Protein AF-A0A0B8QUA8-F1 (afdb_monomer)

Organism: NCBI:txid1481914

Secondary structure (DSSP, 8-state):
--EEEESS-GGGGSTTSTT--HHHHHHHHIIIIIGGGTPPPP--EEEE-GGGS-HHHHHHHHHHHHHHHTTGGGPPPPP----

InterPro domains:
  IPR003680 Flavodoxin-like fold [PF02525] (1-68)
  IPR029039 Flavoprotein-like superfamily [G3DSA:3.40.50.360] (1-82)
  IPR029039 Flavoprotein-like superfamily [SSF52218] (1-75)
  IPR051545 NAD(P)H dehydrogenase (quinone) [PTHR10204] (1-79)

Structure (mmCIF, N/CA/C/O backbone):
data_AF-A0A0B8QUA8-F1
#
_entry.id   AF-A0A0B8QUA8-F1
#
loop_
_atom_site.group_PDB
_atom_site.id
_atom_site.type_symbol
_atom_site.label_atom_id
_atom_site.label_alt_id
_atom_site.label_comp_id
_atom_site.label_asym_id
_atom_site.label_entity_id
_atom_site.label_seq_id
_atom_site.pdbx_PDB_ins_code
_atom_site.Cartn_x
_atom_site.Cartn_y
_atom_site.Cartn_z
_atom_site.occupancy
_atom_site.B_iso_or_equiv
_atom_site.auth_seq_id
_atom_site.auth_comp_id
_atom_site.auth_asym_id
_atom_site.auth_atom_id
_atom_site.pdbx_PDB_model_num
ATOM 1 N N . MET A 1 1 ? -3.809 -5.994 -3.030 1.00 97.19 1 MET A N 1
ATOM 2 C CA . MET A 1 1 ? -3.204 -4.909 -2.224 1.00 97.19 1 MET A CA 1
ATOM 3 C C . MET A 1 1 ? -2.067 -5.487 -1.391 1.00 97.19 1 MET A C 1
ATOM 5 O O . MET A 1 1 ? -2.290 -6.489 -0.720 1.00 97.19 1 MET A O 1
ATOM 9 N N . LEU A 1 2 ? -0.883 -4.870 -1.405 1.00 98.44 2 LEU A N 1
ATOM 10 C CA . LEU A 1 2 ? 0.161 -5.122 -0.401 1.00 98.44 2 LEU A CA 1
ATOM 11 C C . LEU A 1 2 ? -0.050 -4.206 0.811 1.00 98.44 2 LEU A C 1
ATOM 13 O O . LEU A 1 2 ? -0.321 -3.027 0.622 1.00 98.44 2 LEU A O 1
ATOM 17 N N . SER A 1 3 ? 0.092 -4.722 2.033 1.00 98.50 3 SER A N 1
ATOM 18 C CA . SER A 1 3 ? 0.131 -3.911 3.261 1.00 98.50 3 SER A CA 1
ATOM 19 C C . SER A 1 3 ? 1.524 -4.016 3.869 1.00 98.50 3 SER A C 1
ATOM 21 O O . SER A 1 3 ? 1.970 -5.117 4.194 1.00 98.50 3 SER A O 1
ATOM 23 N N . LEU A 1 4 ? 2.241 -2.896 3.936 1.00 98.31 4 LEU A N 1
ATOM 24 C CA . LEU A 1 4 ? 3.675 -2.855 4.200 1.00 98.31 4 LEU A CA 1
ATOM 25 C C . LEU A 1 4 ? 3.995 -1.843 5.298 1.00 98.31 4 LEU A C 1
ATOM 27 O O . LEU A 1 4 ? 3.470 -0.729 5.323 1.00 98.31 4 LEU A O 1
ATOM 31 N N . THR A 1 5 ? 4.935 -2.210 6.161 1.00 98.19 5 THR A N 1
ATOM 32 C CA . THR A 1 5 ? 5.581 -1.284 7.087 1.00 98.19 5 THR A CA 1
ATOM 33 C C . THR A 1 5 ? 7.059 -1.177 6.745 1.00 98.19 5 THR A C 1
ATOM 35 O O . THR A 1 5 ? 7.693 -2.153 6.344 1.00 98.19 5 THR A O 1
ATOM 38 N N . MET A 1 6 ? 7.616 0.023 6.869 1.00 97.19 6 MET A N 1
ATOM 39 C CA . MET A 1 6 ? 9.010 0.295 6.523 1.00 97.19 6 MET A CA 1
ATOM 40 C C . MET A 1 6 ? 9.722 0.976 7.677 1.00 97.19 6 MET A C 1
ATOM 42 O O . MET A 1 6 ? 9.149 1.792 8.389 1.00 97.19 6 MET A O 1
ATOM 46 N N . GLY A 1 7 ? 11.002 0.652 7.857 1.00 96.44 7 GLY A N 1
ATOM 47 C CA . GLY A 1 7 ? 11.820 1.290 8.884 1.00 96.44 7 GLY A CA 1
ATOM 48 C C . GLY A 1 7 ? 12.175 2.743 8.558 1.00 96.44 7 GLY A C 1
ATOM 49 O O . GLY A 1 7 ? 12.272 3.550 9.474 1.00 96.44 7 GLY A O 1
ATOM 50 N N . GLY A 1 8 ? 12.394 3.083 7.287 1.00 93.56 8 GLY A N 1
ATOM 51 C CA . GLY A 1 8 ? 12.725 4.448 6.851 1.00 93.56 8 GLY A CA 1
ATOM 52 C C . GLY A 1 8 ? 11.509 5.372 6.762 1.00 93.56 8 GLY A C 1
ATOM 53 O O . GLY A 1 8 ? 10.379 4.882 6.759 1.00 93.56 8 GLY A O 1
ATOM 54 N N . GLY A 1 9 ? 11.759 6.684 6.697 1.00 94.81 9 GLY A N 1
ATOM 55 C CA . GLY A 1 9 ? 10.738 7.688 6.381 1.00 94.81 9 GLY A CA 1
ATOM 56 C C . GLY A 1 9 ? 10.283 7.600 4.922 1.00 94.81 9 GLY A C 1
ATOM 57 O O . GLY A 1 9 ? 10.887 6.891 4.122 1.00 94.81 9 GLY A O 1
ATOM 58 N N . GLU A 1 10 ? 9.196 8.276 4.573 1.00 95.44 10 GLU A N 1
ATOM 59 C CA . GLU A 1 10 ? 8.641 8.262 3.211 1.00 95.44 10 GLU A CA 1
ATOM 60 C C . GLU A 1 10 ? 9.592 8.916 2.197 1.00 95.44 10 GLU A C 1
ATOM 62 O O . GLU A 1 10 ? 9.752 8.447 1.071 1.00 95.44 10 GLU A O 1
ATOM 67 N N . GLU A 1 11 ? 10.307 9.954 2.628 1.00 95.06 11 GLU A N 1
ATOM 68 C CA . GLU A 1 11 ? 11.179 10.794 1.811 1.00 95.06 11 GLU A CA 1
ATOM 69 C C . GLU A 1 11 ? 12.346 10.044 1.160 1.00 95.06 11 GLU A C 1
ATOM 71 O O . GLU A 1 11 ? 12.898 10.505 0.161 1.00 95.06 11 GLU A O 1
ATOM 76 N N . ILE A 1 12 ? 12.732 8.882 1.695 1.00 96.25 12 ILE A N 1
ATOM 77 C CA . ILE A 1 12 ? 13.811 8.079 1.110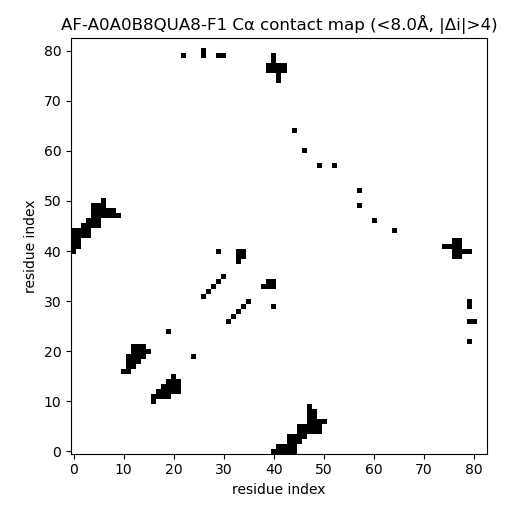 1.00 96.25 12 ILE A CA 1
ATOM 78 C C . ILE A 1 12 ? 13.316 7.125 0.017 1.00 96.25 12 ILE A C 1
ATOM 80 O O . ILE A 1 12 ? 14.156 6.574 -0.693 1.00 96.25 12 ILE A O 1
ATOM 84 N N . TYR A 1 13 ? 11.997 6.948 -0.131 1.00 96.81 13 TYR A N 1
ATOM 85 C CA . TYR A 1 13 ? 11.360 6.034 -1.089 1.00 96.81 13 TYR A CA 1
ATOM 86 C C . TYR A 1 13 ? 10.685 6.747 -2.276 1.00 96.81 13 TYR A C 1
ATOM 88 O O . TYR A 1 13 ? 9.789 6.207 -2.926 1.00 96.81 13 TYR A O 1
ATOM 96 N N . VAL A 1 14 ? 11.100 7.979 -2.565 1.00 94.81 14 VAL A N 1
ATOM 97 C CA . VAL A 1 14 ? 10.627 8.752 -3.722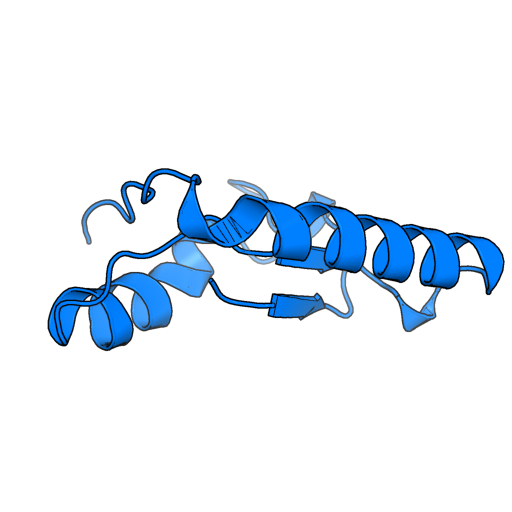 1.00 94.81 14 VAL A CA 1
ATOM 98 C C . VAL A 1 14 ? 11.588 8.622 -4.905 1.00 94.81 14 VAL A C 1
ATOM 100 O O . VAL A 1 14 ? 12.731 8.179 -4.766 1.00 94.81 14 VAL A O 1
ATOM 103 N N . LYS A 1 15 ? 11.167 9.061 -6.095 1.00 93.38 15 LYS A N 1
ATOM 104 C CA . LYS A 1 15 ? 12.044 9.121 -7.274 1.00 93.38 15 LYS A CA 1
ATOM 105 C C . LYS A 1 15 ? 13.285 9.982 -6.995 1.00 93.38 15 LYS A C 1
ATOM 107 O O . LYS A 1 15 ? 13.171 11.176 -6.744 1.00 93.38 15 LYS A O 1
ATOM 112 N N . GLY A 1 16 ? 14.467 9.369 -7.074 1.00 92.06 16 GLY A N 1
ATOM 113 C CA . GLY A 1 16 ? 15.747 10.011 -6.737 1.00 92.06 16 GLY A CA 1
ATOM 114 C C . GLY A 1 16 ? 16.062 10.060 -5.236 1.00 92.06 16 GLY A C 1
ATOM 115 O O . GLY A 1 16 ? 17.126 10.550 -4.865 1.00 92.06 16 GLY A O 1
ATOM 116 N N . GLY A 1 17 ? 15.172 9.545 -4.382 1.00 93.75 17 GLY A N 1
ATOM 117 C CA . GLY A 1 17 ? 15.433 9.316 -2.964 1.00 93.75 17 GLY A CA 1
ATOM 118 C C . GLY A 1 17 ? 16.478 8.221 -2.749 1.00 93.75 17 GLY A C 1
ATOM 119 O O . GLY A 1 17 ? 16.808 7.465 -3.664 1.00 93.75 17 GLY A O 1
ATOM 120 N N . TRP A 1 18 ? 16.999 8.127 -1.525 1.00 95.44 18 TRP A N 1
ATOM 121 C CA . TRP A 1 18 ? 18.125 7.245 -1.196 1.00 95.44 18 TRP A CA 1
ATOM 122 C C . TRP A 1 18 ? 17.875 5.767 -1.535 1.00 95.44 18 TRP A C 1
ATOM 124 O O . TRP A 1 18 ? 18.765 5.098 -2.053 1.00 95.44 18 TRP A O 1
ATOM 134 N N . ASN A 1 19 ? 16.664 5.266 -1.276 1.00 95.19 19 ASN A N 1
ATOM 135 C CA . ASN A 1 19 ? 16.276 3.894 -1.610 1.00 95.19 19 ASN A CA 1
ATOM 136 C C . ASN A 1 19 ? 15.650 3.774 -3.008 1.00 95.19 19 ASN A C 1
ATOM 138 O O . ASN A 1 19 ? 15.419 2.661 -3.476 1.00 95.19 19 ASN A O 1
ATOM 142 N N . GLY A 1 20 ? 15.404 4.898 -3.681 1.00 94.75 20 GLY A N 1
ATOM 143 C CA . GLY A 1 20 ? 14.703 4.962 -4.956 1.00 94.75 20 GLY A CA 1
ATOM 144 C C . GLY A 1 20 ? 13.181 4.938 -4.818 1.00 94.75 20 GLY A C 1
ATOM 145 O O . GLY A 1 20 ? 12.628 4.863 -3.726 1.00 94.75 20 GLY A O 1
ATOM 146 N N . ASP A 1 21 ? 12.507 5.019 -5.963 1.00 94.75 21 ASP A N 1
ATOM 147 C CA . ASP A 1 21 ? 11.047 5.061 -6.051 1.00 94.75 21 ASP A CA 1
ATOM 148 C C . ASP A 1 21 ? 10.400 3.762 -5.548 1.00 94.75 21 ASP A C 1
ATOM 150 O O . ASP A 1 21 ? 10.698 2.675 -6.054 1.00 94.75 21 ASP A O 1
ATOM 154 N N . LEU A 1 22 ? 9.472 3.879 -4.594 1.00 96.19 22 LEU A N 1
ATOM 155 C CA . LEU A 1 22 ? 8.786 2.739 -3.995 1.00 96.19 22 LEU A CA 1
ATOM 156 C C . LEU A 1 22 ? 8.084 1.861 -5.035 1.00 96.19 22 LEU A C 1
ATOM 158 O O . LEU A 1 22 ? 8.165 0.635 -4.958 1.00 96.19 22 LEU A O 1
ATOM 162 N N . MET A 1 23 ? 7.405 2.461 -6.012 1.00 95.56 23 MET A N 1
ATOM 163 C CA . MET A 1 23 ? 6.684 1.688 -7.026 1.00 95.56 23 MET A CA 1
ATOM 164 C C . MET A 1 23 ? 7.643 0.915 -7.932 1.00 95.56 23 MET A C 1
ATOM 166 O O . MET A 1 23 ? 7.368 -0.232 -8.289 1.00 95.56 23 MET A O 1
ATOM 170 N N . GLY A 1 24 ? 8.814 1.484 -8.228 1.00 95.19 24 GLY A N 1
ATOM 171 C CA . GLY A 1 24 ? 9.941 0.761 -8.813 1.00 95.19 24 GLY A CA 1
ATOM 172 C C . GLY A 1 24 ? 10.389 -0.439 -7.970 1.00 95.19 24 GLY A C 1
ATOM 173 O O . GLY A 1 24 ? 10.512 -1.541 -8.506 1.00 95.19 24 GLY A O 1
ATOM 174 N N . ILE A 1 25 ? 10.570 -0.255 -6.658 1.00 95.94 25 ILE A N 1
ATOM 175 C CA . ILE A 1 25 ? 10.984 -1.321 -5.725 1.00 95.94 25 ILE A CA 1
ATOM 176 C C . ILE A 1 25 ? 9.950 -2.453 -5.662 1.00 95.94 25 ILE A C 1
ATOM 178 O O . ILE A 1 25 ? 10.322 -3.625 -5.626 1.00 95.94 25 ILE A O 1
ATOM 182 N N . LEU A 1 26 ? 8.655 -2.127 -5.652 1.00 97.44 26 LEU A N 1
ATOM 183 C CA . LEU A 1 26 ? 7.573 -3.110 -5.546 1.00 97.44 26 LEU A CA 1
ATOM 184 C C . LEU A 1 26 ? 7.243 -3.807 -6.872 1.00 97.44 26 LEU A C 1
ATOM 186 O O . LEU A 1 26 ? 6.556 -4.832 -6.859 1.00 97.44 26 LEU A O 1
ATOM 190 N N . ARG A 1 27 ? 7.746 -3.312 -8.011 1.00 97.00 27 ARG A N 1
ATOM 191 C CA . ARG A 1 27 ? 7.455 -3.845 -9.354 1.00 97.00 27 ARG A CA 1
ATOM 192 C C . ARG A 1 27 ? 7.688 -5.359 -9.494 1.00 97.00 27 ARG A C 1
ATOM 194 O O . ARG A 1 27 ? 6.803 -6.016 -10.042 1.00 97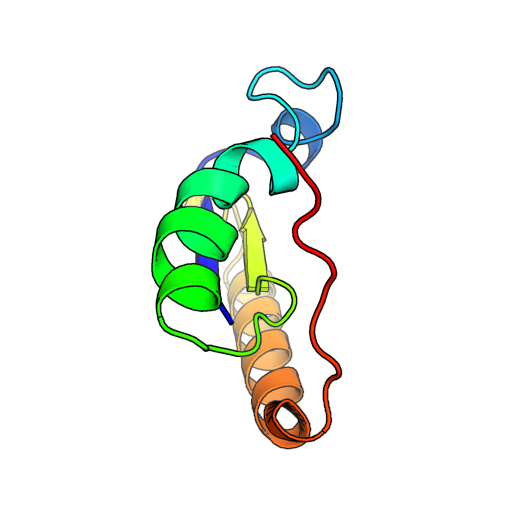.00 27 ARG A O 1
ATOM 201 N N . PRO A 1 28 ? 8.774 -5.963 -8.963 1.00 97.50 28 PRO A N 1
ATOM 202 C CA . PRO A 1 28 ? 8.961 -7.417 -9.000 1.00 97.50 28 PRO A CA 1
ATOM 203 C C . PRO A 1 28 ? 7.851 -8.213 -8.310 1.00 97.50 28 PRO A C 1
ATOM 205 O O . PRO A 1 28 ? 7.530 -9.309 -8.755 1.00 97.50 28 PRO A O 1
ATOM 208 N N . ILE A 1 29 ? 7.232 -7.666 -7.262 1.00 98.12 29 ILE A N 1
ATOM 209 C CA . ILE A 1 29 ? 6.124 -8.320 -6.556 1.00 98.12 29 ILE A CA 1
ATOM 210 C C . ILE A 1 29 ? 4.803 -8.030 -7.275 1.00 98.12 29 ILE A C 1
ATOM 212 O O . ILE A 1 29 ? 4.061 -8.954 -7.604 1.00 98.12 29 ILE A O 1
ATOM 216 N N . HIS A 1 30 ? 4.516 -6.758 -7.559 1.00 97.88 30 HIS A N 1
ATOM 217 C CA . HIS A 1 30 ? 3.281 -6.348 -8.227 1.00 97.88 30 HIS A CA 1
ATOM 218 C C . HIS A 1 30 ? 3.129 -6.993 -9.607 1.00 97.88 30 HIS A C 1
ATOM 220 O O . HIS A 1 30 ? 2.132 -7.660 -9.860 1.00 97.88 30 HIS A O 1
ATOM 226 N N . ARG A 1 31 ? 4.129 -6.853 -10.481 1.00 96.50 31 ARG A N 1
ATOM 227 C CA . ARG A 1 31 ? 4.076 -7.391 -11.842 1.00 96.50 31 ARG A CA 1
ATOM 228 C C . ARG A 1 31 ? 4.515 -8.847 -11.897 1.00 96.50 31 ARG A C 1
ATOM 230 O O . ARG A 1 31 ? 3.806 -9.695 -12.429 1.00 96.50 31 ARG A O 1
ATOM 237 N N . GLY A 1 32 ? 5.692 -9.129 -11.340 1.00 96.38 32 GLY A N 1
ATOM 238 C CA . GLY A 1 32 ? 6.344 -10.434 -11.469 1.00 96.38 32 GLY A CA 1
ATOM 239 C C . GLY A 1 32 ? 5.640 -11.563 -10.718 1.00 96.38 32 GLY A C 1
ATOM 240 O O . GLY A 1 32 ? 5.786 -12.719 -11.105 1.00 96.38 32 GLY A O 1
ATOM 241 N N . ILE A 1 33 ? 4.859 -11.245 -9.680 1.00 97.94 33 ILE A N 1
ATOM 242 C CA . ILE A 1 33 ? 4.103 -12.240 -8.913 1.00 97.94 33 ILE A CA 1
ATOM 243 C C . ILE A 1 33 ? 2.600 -12.040 -9.106 1.00 97.94 33 ILE A C 1
ATOM 245 O O . I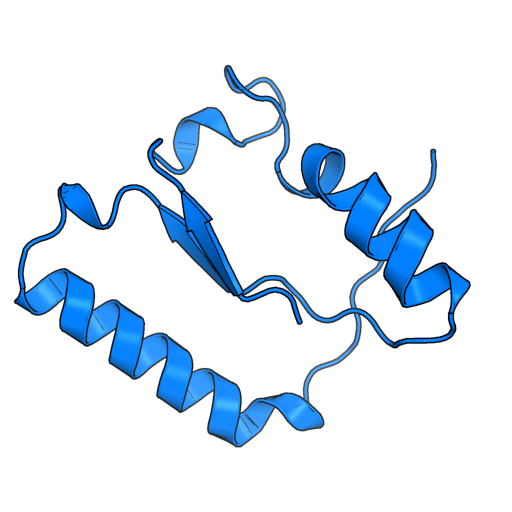LE A 1 33 ? 1.932 -12.968 -9.552 1.00 97.94 33 ILE A O 1
ATOM 249 N N . PHE A 1 34 ? 2.038 -10.871 -8.791 1.00 98.00 34 PHE A N 1
ATOM 250 C CA . PHE A 1 34 ? 0.577 -10.725 -8.784 1.00 98.00 34 PHE A CA 1
ATOM 251 C C . PHE A 1 34 ? -0.036 -10.610 -10.181 1.00 98.00 34 PHE A C 1
ATOM 253 O O . PHE A 1 34 ? -0.843 -11.471 -10.531 1.00 98.00 34 PHE A O 1
ATOM 260 N N . GLU A 1 35 ? 0.354 -9.625 -10.996 1.00 96.56 35 GLU A N 1
ATOM 261 C CA . GLU A 1 35 ? -0.196 -9.505 -12.357 1.00 96.56 35 GLU A CA 1
ATOM 262 C C . GLU A 1 35 ? 0.121 -10.733 -13.209 1.00 96.56 35 GLU A C 1
ATOM 264 O O . GLU A 1 35 ? -0.743 -11.201 -13.946 1.00 96.56 35 GLU A O 1
ATOM 269 N N . PHE A 1 36 ? 1.330 -11.296 -13.081 1.00 96.56 36 PHE A N 1
ATOM 270 C CA . PHE A 1 36 ? 1.709 -12.520 -13.788 1.00 96.56 36 PHE A CA 1
ATOM 271 C C . PHE A 1 36 ? 0.733 -13.678 -13.519 1.00 96.56 36 PHE A C 1
ATOM 273 O O . PHE A 1 36 ? 0.426 -14.451 -14.422 1.00 96.56 36 PHE A O 1
ATOM 280 N N . ASN A 1 37 ? 0.206 -13.774 -12.295 1.00 98.06 37 ASN A N 1
ATOM 281 C CA . ASN A 1 37 ? -0.789 -14.776 -11.911 1.00 98.06 37 ASN A CA 1
ATOM 282 C C . ASN A 1 37 ? -2.245 -14.296 -12.093 1.00 98.06 37 ASN A C 1
ATOM 284 O O . ASN A 1 37 ? -3.168 -14.951 -11.613 1.00 98.06 37 ASN A O 1
ATOM 288 N N . GLY A 1 38 ? -2.471 -13.172 -12.780 1.00 97.31 38 GLY A N 1
ATOM 289 C CA . GLY A 1 38 ? -3.801 -12.668 -13.129 1.00 97.31 38 GLY A CA 1
ATOM 290 C C . GLY A 1 38 ? -4.521 -11.888 -12.026 1.00 97.31 38 GLY A C 1
ATOM 291 O O . GLY A 1 38 ? -5.721 -11.653 -12.149 1.00 97.31 38 GLY A O 1
ATOM 292 N N . TYR A 1 39 ? -3.832 -11.484 -10.955 1.00 98.25 39 TYR A N 1
ATOM 293 C CA . TYR A 1 39 ? -4.435 -10.635 -9.926 1.00 98.25 39 TYR A CA 1
ATOM 294 C C . TYR A 1 39 ? -4.543 -9.179 -10.383 1.00 98.25 39 TYR A C 1
ATOM 296 O O . TYR A 1 39 ? -3.590 -8.612 -10.919 1.00 98.25 39 TYR A O 1
ATOM 304 N N . ASP A 1 40 ? -5.664 -8.537 -10.052 1.00 98.12 40 ASP A N 1
ATOM 305 C CA . ASP A 1 40 ? -5.777 -7.082 -10.092 1.00 98.12 40 ASP A CA 1
ATOM 306 C C . ASP A 1 40 ? -5.013 -6.469 -8.905 1.00 98.12 40 ASP A C 1
ATOM 308 O O . ASP A 1 40 ? -5.323 -6.700 -7.728 1.00 98.12 40 ASP A O 1
ATOM 312 N N . VAL A 1 41 ? -3.970 -5.697 -9.211 1.00 98.25 41 VAL A N 1
ATOM 313 C CA . VAL A 1 41 ? -3.116 -5.063 -8.203 1.00 98.25 41 VAL A CA 1
ATOM 314 C C . VAL A 1 41 ? -3.736 -3.740 -7.768 1.00 98.25 41 VAL A C 1
ATOM 316 O O . VAL A 1 41 ? -3.953 -2.853 -8.581 1.00 98.25 41 VAL A O 1
ATOM 319 N N . LEU A 1 42 ? -4.003 -3.597 -6.470 1.00 98.62 42 LEU A N 1
ATOM 320 C CA . LEU A 1 42 ? -4.444 -2.338 -5.856 1.00 98.62 42 LEU A CA 1
ATOM 321 C C . LEU A 1 42 ? -3.251 -1.583 -5.262 1.00 98.62 42 LEU A C 1
ATOM 323 O O . LEU A 1 42 ? -2.274 -2.224 -4.861 1.00 98.62 42 LEU A O 1
ATOM 327 N N . GLU A 1 43 ? -3.394 -0.263 -5.113 1.00 98.25 43 GLU A N 1
ATOM 328 C CA . GLU A 1 43 ? -2.421 0.629 -4.462 1.00 98.25 43 GLU A CA 1
ATOM 329 C C . GLU A 1 43 ? -1.916 0.023 -3.137 1.00 98.25 43 GLU A C 1
ATOM 331 O O . GLU A 1 43 ? -2.734 -0.443 -2.336 1.00 98.25 43 GLU A O 1
ATOM 336 N N . PRO A 1 44 ? -0.608 -0.029 -2.848 1.00 98.12 44 PRO A N 1
ATOM 337 C CA . PRO A 1 44 ? -0.130 -0.529 -1.564 1.00 98.12 44 PRO A CA 1
ATOM 338 C C . PRO A 1 44 ? -0.648 0.326 -0.395 1.00 98.12 44 PRO A C 1
ATOM 340 O O . PRO A 1 44 ? -0.887 1.522 -0.515 1.00 98.12 44 PRO A O 1
ATOM 343 N N . PHE A 1 45 ? -0.854 -0.287 0.767 1.00 98.69 45 PHE A N 1
ATOM 344 C CA . PHE A 1 45 ? -1.019 0.440 2.021 1.00 98.69 45 PHE A CA 1
ATOM 345 C C . PHE A 1 45 ? 0.337 0.486 2.717 1.00 98.69 45 PHE A C 1
ATOM 347 O O . PHE A 1 45 ? 0.848 -0.555 3.130 1.00 98.69 45 PHE A O 1
ATOM 354 N N . THR A 1 46 ? 0.928 1.671 2.839 1.00 98.31 46 THR A N 1
ATOM 355 C CA . THR A 1 46 ? 2.261 1.841 3.425 1.00 98.31 46 THR A CA 1
ATOM 356 C C . THR A 1 46 ? 2.234 2.654 4.706 1.00 98.31 46 THR A C 1
ATOM 358 O O . THR A 1 46 ? 1.581 3.696 4.793 1.00 98.31 46 THR A O 1
ATOM 361 N N . VAL A 1 47 ? 3.000 2.194 5.693 1.00 98.50 47 VAL A N 1
ATOM 362 C CA . VAL A 1 47 ? 3.279 2.939 6.924 1.00 98.50 47 VAL A CA 1
ATOM 363 C C . VAL A 1 47 ? 4.787 3.062 7.098 1.00 98.50 47 VAL A C 1
ATOM 365 O O . VAL A 1 47 ? 5.495 2.063 7.266 1.00 98.50 47 VAL A O 1
ATOM 368 N N . PHE A 1 48 ? 5.281 4.294 7.062 1.00 98.00 48 PHE A N 1
ATOM 369 C CA . PHE A 1 48 ? 6.702 4.607 7.183 1.00 98.00 48 PHE A CA 1
ATOM 370 C C . PHE A 1 48 ? 7.077 4.900 8.635 1.00 98.00 48 PHE A C 1
ATOM 372 O O . PHE A 1 48 ? 6.400 5.648 9.332 1.00 98.00 48 PHE A O 1
ATOM 379 N N . GLY A 1 49 ? 8.163 4.292 9.105 1.00 97.50 49 GLY A N 1
ATOM 380 C CA . GLY A 1 49 ? 8.724 4.515 10.432 1.00 97.50 49 GLY A CA 1
ATOM 381 C C . GLY A 1 49 ? 7.802 4.254 11.635 1.00 97.50 49 GLY A C 1
ATOM 382 O O . GLY A 1 49 ? 7.964 4.971 12.624 1.00 97.50 49 GLY A O 1
ATOM 383 N N . PRO A 1 50 ? 6.907 3.240 11.665 1.00 97.94 50 PRO A N 1
ATOM 384 C CA . PRO A 1 50 ? 5.956 3.066 12.774 1.00 97.94 50 PRO A CA 1
ATOM 385 C C . PRO A 1 50 ? 6.616 2.817 14.140 1.00 97.94 50 PRO A C 1
ATOM 387 O O . PRO A 1 50 ? 6.010 3.060 15.182 1.00 97.94 50 PRO A O 1
ATOM 390 N N . ALA A 1 51 ? 7.879 2.376 14.156 1.00 97.44 51 ALA A N 1
ATOM 391 C CA . ALA A 1 51 ? 8.677 2.244 15.376 1.00 97.44 51 ALA A CA 1
ATOM 392 C C . ALA A 1 51 ? 9.022 3.594 16.041 1.00 97.44 51 ALA A C 1
ATOM 394 O O . ALA A 1 51 ? 9.416 3.610 17.203 1.00 97.44 51 ALA A O 1
ATOM 395 N N . ARG A 1 52 ? 8.900 4.712 15.313 1.00 96.75 52 ARG A N 1
ATOM 396 C CA . ARG A 1 52 ? 9.139 6.079 15.809 1.00 96.75 52 ARG A CA 1
ATOM 397 C C . ARG A 1 52 ? 7.849 6.865 16.044 1.00 96.75 52 ARG A C 1
ATOM 399 O O . ARG A 1 52 ? 7.922 7.974 16.555 1.00 96.75 52 ARG A O 1
ATOM 406 N N . MET A 1 53 ? 6.704 6.293 15.678 1.00 98.12 53 MET A N 1
ATOM 407 C CA . MET A 1 53 ? 5.395 6.896 15.903 1.00 98.12 53 MET A CA 1
ATOM 408 C C . MET A 1 53 ? 5.005 6.838 17.384 1.00 98.12 53 MET A C 1
ATOM 410 O O . MET A 1 53 ? 5.359 5.894 18.105 1.00 98.12 53 MET A O 1
ATOM 414 N N . SER A 1 54 ? 4.216 7.811 17.824 1.00 98.62 54 SER A N 1
ATOM 415 C CA . SER A 1 54 ? 3.469 7.735 19.075 1.00 98.62 54 SER A CA 1
ATOM 416 C C . SER A 1 54 ? 2.424 6.614 19.026 1.00 98.62 54 SER A C 1
ATOM 418 O O . SER A 1 54 ? 2.172 5.985 17.991 1.00 98.62 54 SER A O 1
ATOM 420 N N . ASP A 1 55 ? 1.815 6.318 20.172 1.00 98.62 55 ASP A N 1
ATOM 421 C CA . ASP A 1 55 ? 0.734 5.335 20.211 1.00 98.62 55 ASP A CA 1
ATOM 422 C C . ASP A 1 55 ? -0.517 5.839 19.483 1.00 98.62 55 ASP A C 1
ATOM 424 O O . ASP A 1 55 ? -1.179 5.084 18.770 1.00 98.62 55 ASP A O 1
ATOM 428 N N . GLU A 1 56 ? -0.797 7.133 19.605 1.00 98.75 56 GLU A N 1
ATOM 429 C CA . GLU A 1 56 ? -1.886 7.823 18.925 1.00 98.75 56 GLU A CA 1
ATOM 430 C C . GLU A 1 56 ? -1.709 7.784 17.403 1.00 98.75 56 GLU A C 1
ATOM 432 O O . GLU A 1 56 ? -2.656 7.467 16.685 1.00 98.75 56 GLU A O 1
ATOM 437 N N . GLU A 1 57 ? -0.495 8.032 16.909 1.00 98.62 57 GLU A N 1
ATOM 438 C 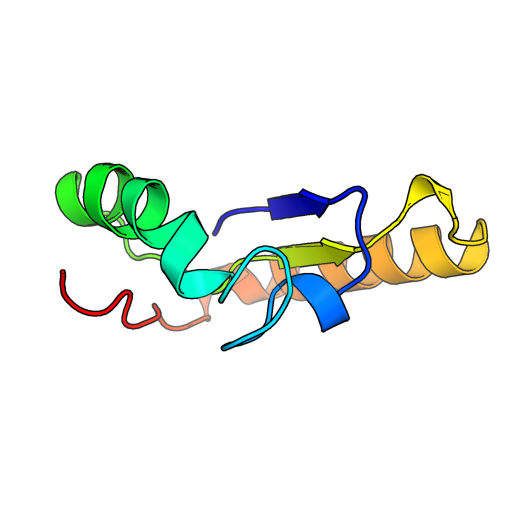CA . GLU A 1 57 ? -0.167 7.955 15.482 1.00 98.62 57 GLU A CA 1
ATOM 439 C C . GLU A 1 57 ? -0.335 6.528 14.948 1.00 98.62 57 GLU A C 1
ATOM 441 O O . GLU A 1 57 ? -0.998 6.320 13.932 1.00 98.62 57 GLU A O 1
ATOM 446 N N . ARG A 1 58 ? 0.162 5.511 15.668 1.00 98.69 58 ARG A N 1
ATOM 447 C CA . ARG A 1 58 ? -0.053 4.106 15.273 1.00 98.69 58 ARG A CA 1
ATOM 448 C C . ARG A 1 58 ? -1.534 3.733 15.243 1.00 98.69 58 ARG A C 1
ATOM 450 O O . ARG A 1 58 ? -1.971 3.028 14.334 1.00 98.69 58 ARG A O 1
ATOM 457 N N . LYS A 1 59 ? -2.322 4.193 16.217 1.00 98.81 59 LYS A N 1
ATOM 458 C CA . LYS A 1 59 ? -3.778 3.975 16.238 1.00 98.81 59 LYS A CA 1
ATOM 459 C C . LYS A 1 59 ? -4.470 4.659 15.061 1.00 98.81 59 LYS A C 1
ATOM 461 O O . LYS A 1 59 ? -5.386 4.069 14.490 1.00 98.81 59 LYS A O 1
ATOM 466 N N . ALA A 1 60 ? -4.026 5.853 14.672 1.00 98.81 60 ALA A N 1
ATOM 467 C CA . ALA A 1 60 ? -4.541 6.541 13.493 1.00 98.81 60 ALA A CA 1
ATOM 468 C C . ALA A 1 60 ? -4.260 5.747 12.206 1.00 98.81 60 ALA A C 1
ATOM 470 O O . ALA A 1 60 ? -5.162 5.569 11.390 1.00 98.81 60 ALA A O 1
ATOM 471 N N . GLU A 1 61 ? -3.059 5.184 12.062 1.00 98.69 61 GLU A N 1
ATOM 472 C CA . GLU A 1 61 ? -2.698 4.319 10.932 1.00 98.69 61 GLU A CA 1
ATOM 473 C C .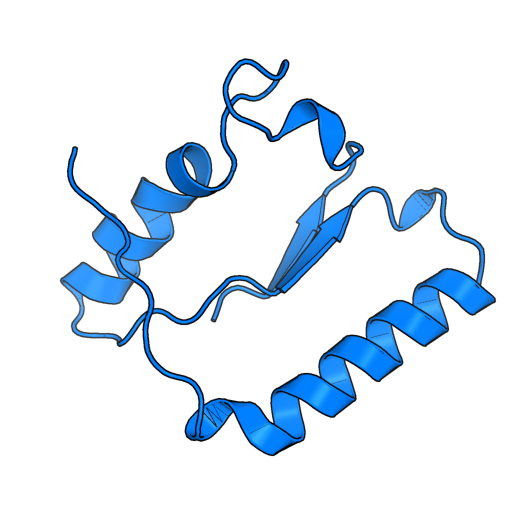 GLU A 1 61 ? -3.543 3.037 10.870 1.00 98.69 61 GLU A C 1
ATOM 475 O O . GLU A 1 61 ? -4.028 2.653 9.803 1.00 98.69 61 GLU A O 1
ATOM 480 N N . LEU A 1 62 ? -3.806 2.408 12.019 1.00 98.81 62 LEU A N 1
ATOM 481 C CA . LEU A 1 62 ? -4.712 1.257 12.106 1.00 98.81 62 LEU A CA 1
ATOM 482 C C . LEU A 1 62 ? -6.151 1.629 11.717 1.00 98.81 62 LEU A C 1
ATOM 484 O O . LEU A 1 62 ? -6.797 0.888 10.975 1.00 98.81 62 LEU A O 1
ATOM 488 N N . ALA A 1 63 ? -6.649 2.784 12.164 1.00 98.81 63 ALA A N 1
ATOM 489 C CA . ALA A 1 63 ? -7.976 3.275 11.794 1.00 98.81 63 ALA A CA 1
ATOM 490 C C . ALA A 1 63 ? -8.073 3.620 10.296 1.00 98.81 63 ALA A C 1
ATOM 492 O O . ALA A 1 63 ? -9.096 3.357 9.655 1.00 98.81 63 ALA A O 1
ATOM 493 N N . ARG A 1 64 ? -6.996 4.161 9.712 1.00 98.69 64 ARG A N 1
ATOM 494 C CA . ARG A 1 64 ? -6.878 4.416 8.270 1.00 98.69 64 ARG A CA 1
ATOM 495 C C . ARG A 1 64 ? -6.945 3.113 7.475 1.00 98.69 64 ARG A C 1
ATOM 497 O O . ARG A 1 64 ? -7.646 3.050 6.466 1.00 98.69 64 ARG A O 1
ATOM 504 N N . PHE A 1 65 ? -6.266 2.068 7.950 1.00 98.75 65 PHE A N 1
ATOM 505 C CA . PHE A 1 65 ? -6.312 0.742 7.338 1.00 98.75 65 PHE A CA 1
ATOM 506 C C . PHE A 1 65 ? -7.718 0.131 7.395 1.00 98.75 65 PHE A C 1
ATOM 508 O O . PHE A 1 65 ? -8.242 -0.276 6.361 1.00 98.75 65 PHE A O 1
ATOM 515 N N . ASP A 1 66 ? -8.363 0.139 8.567 1.00 98.75 66 ASP A N 1
ATOM 516 C CA . ASP A 1 66 ? -9.743 -0.343 8.744 1.00 98.75 66 ASP A 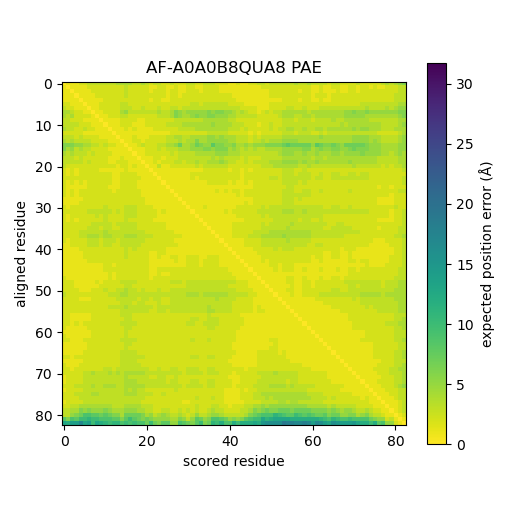CA 1
ATOM 517 C C . ASP A 1 66 ? -10.732 0.379 7.815 1.00 98.75 66 ASP A C 1
ATOM 519 O O . ASP A 1 66 ? -11.543 -0.252 7.133 1.00 98.75 66 ASP A O 1
ATOM 523 N N . THR A 1 67 ? -10.620 1.707 7.727 1.00 98.69 67 THR A N 1
ATOM 524 C CA . THR A 1 67 ? -11.469 2.524 6.851 1.00 98.69 67 THR A CA 1
ATOM 525 C C . THR A 1 67 ? -11.310 2.127 5.387 1.00 98.69 67 THR A C 1
ATOM 527 O O . THR A 1 67 ? -12.308 1.964 4.686 1.00 98.69 67 THR A O 1
ATOM 530 N N . ARG A 1 68 ? -10.071 1.915 4.929 1.00 98.44 68 ARG A N 1
ATOM 531 C CA . ARG A 1 68 ? -9.800 1.477 3.557 1.00 98.44 68 ARG A CA 1
ATOM 532 C C . ARG A 1 68 ? -10.374 0.086 3.280 1.00 98.44 68 ARG A C 1
ATOM 534 O O . ARG A 1 68 ? -11.043 -0.110 2.269 1.00 98.44 68 ARG A O 1
ATOM 541 N N . LEU A 1 69 ? -10.175 -0.869 4.193 1.00 98.62 69 LEU A N 1
ATOM 542 C CA . LEU A 1 69 ? -10.649 -2.247 4.020 1.00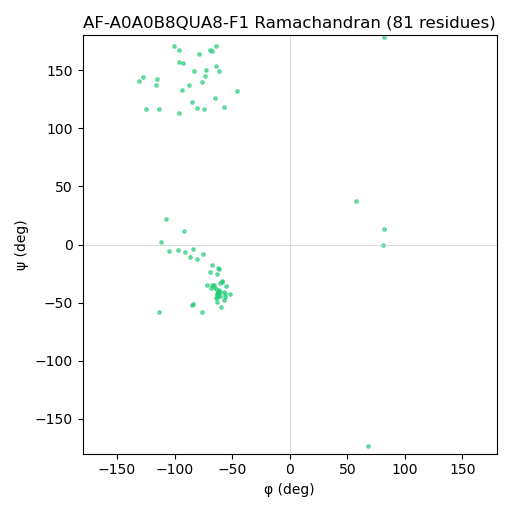 98.62 69 LEU A CA 1
ATOM 543 C C . LEU A 1 69 ? -12.168 -2.344 3.833 1.00 98.62 69 LEU A C 1
ATOM 545 O O . LEU A 1 69 ? -12.633 -3.199 3.083 1.00 98.62 69 LEU A O 1
ATOM 549 N N . LYS A 1 70 ? -12.947 -1.446 4.445 1.00 98.62 70 LYS A N 1
ATOM 550 C CA . LYS A 1 70 ? -14.408 -1.391 4.258 1.00 98.62 70 LYS A CA 1
ATOM 551 C C . LYS A 1 70 ? -14.832 -1.078 2.817 1.00 98.62 70 LYS A C 1
ATOM 553 O O . LYS A 1 70 ? -15.931 -1.457 2.424 1.00 98.62 70 LYS A O 1
ATOM 558 N N . GLY A 1 71 ? -13.986 -0.400 2.041 1.00 98.12 71 GLY A N 1
ATOM 559 C CA . GLY A 1 71 ? -14.246 -0.019 0.649 1.00 98.12 71 GLY A CA 1
ATOM 560 C C . GLY A 1 71 ? -13.380 -0.739 -0.386 1.00 98.12 71 GLY A C 1
ATOM 561 O O . GLY A 1 71 ? -13.519 -0.450 -1.571 1.00 98.12 71 GLY A O 1
ATOM 562 N N . ILE A 1 72 ? -12.509 -1.664 0.028 1.00 98.19 72 ILE A N 1
ATOM 563 C CA . ILE A 1 72 ? -11.394 -2.150 -0.802 1.00 98.19 72 ILE A CA 1
ATOM 564 C C . ILE A 1 72 ? -11.824 -2.811 -2.118 1.00 98.19 72 ILE A C 1
ATOM 566 O O . ILE A 1 72 ? -11.145 -2.672 -3.127 1.00 98.19 72 ILE A O 1
ATOM 570 N N . PHE A 1 73 ? -12.971 -3.492 -2.140 1.00 98.06 73 PHE A N 1
ATOM 571 C CA . PHE A 1 73 ? -13.480 -4.156 -3.347 1.00 98.06 73 PHE A CA 1
ATOM 572 C C . PHE A 1 73 ? -14.073 -3.192 -4.384 1.00 98.06 73 PHE A C 1
ATOM 574 O O . PHE A 1 73 ? -14.374 -3.614 -5.496 1.00 98.06 73 PHE A O 1
ATOM 581 N N . ASN A 1 74 ? -14.229 -1.912 -4.036 1.00 98.12 74 ASN A N 1
ATOM 582 C CA . ASN A 1 74 ? -14.671 -0.866 -4.958 1.00 98.12 74 ASN A CA 1
ATOM 583 C C . ASN A 1 74 ? -13.493 -0.072 -5.549 1.00 98.12 74 ASN A C 1
ATOM 585 O O . ASN A 1 74 ? -13.708 0.814 -6.376 1.00 98.12 74 ASN A O 1
ATOM 589 N N . GLU A 1 75 ? -12.260 -0.339 -5.108 1.00 98.25 75 GLU A N 1
ATOM 590 C CA . GLU A 1 75 ? -11.069 0.321 -5.638 1.00 98.25 75 GLU A CA 1
ATOM 591 C C . GLU A 1 75 ? -10.735 -0.202 -7.041 1.00 98.25 75 GLU A C 1
ATOM 593 O O . GLU A 1 75 ? -10.901 -1.382 -7.350 1.00 98.25 75 GLU A O 1
ATOM 598 N N . SER A 1 76 ? -10.233 0.684 -7.900 1.00 98.38 76 SER A N 1
ATOM 599 C CA . SER A 1 76 ? -9.691 0.284 -9.199 1.00 98.38 76 SER A CA 1
ATOM 600 C C . SER A 1 76 ? -8.251 -0.193 -9.052 1.00 98.38 76 SER A C 1
ATOM 602 O O . SER A 1 76 ? -7.504 0.295 -8.203 1.00 98.38 76 SER A O 1
ATOM 604 N N . LYS A 1 77 ? -7.849 -1.126 -9.916 1.00 97.81 77 LYS A N 1
ATOM 605 C CA . LYS A 1 77 ? -6.449 -1.533 -10.010 1.00 97.81 77 LYS A CA 1
ATOM 606 C C . LYS A 1 77 ? -5.556 -0.396 -10.486 1.00 97.81 77 LYS A C 1
ATOM 608 O O . LYS A 1 77 ? -6.002 0.493 -11.212 1.00 97.81 77 LYS A O 1
ATOM 613 N N . ILE A 1 78 ? -4.293 -0.473 -10.103 1.00 97.69 78 ILE A N 1
ATOM 614 C CA . ILE A 1 78 ? -3.249 0.450 -10.533 1.00 97.69 78 ILE A CA 1
ATOM 615 C C . ILE A 1 78 ? -2.522 -0.083 -11.766 1.00 97.69 78 ILE A C 1
ATOM 617 O O . ILE A 1 78 ? -2.474 -1.291 -11.997 1.00 97.69 78 ILE A O 1
ATOM 621 N N . ASP A 1 79 ? -1.928 0.826 -12.536 1.00 95.62 79 ASP A N 1
ATOM 622 C CA . ASP A 1 79 ? -0.928 0.471 -13.538 1.00 95.62 79 ASP A CA 1
ATOM 623 C C . ASP A 1 79 ? 0.421 0.265 -12.838 1.00 95.62 79 ASP A C 1
ATOM 625 O O . ASP A 1 79 ? 0.967 1.181 -12.219 1.00 95.62 79 ASP A O 1
ATOM 629 N N . VAL A 1 80 ? 0.957 -0.953 -12.909 1.00 93.31 80 VAL A N 1
ATOM 630 C CA . VAL A 1 80 ? 2.252 -1.288 -12.300 1.00 93.31 80 VAL A CA 1
ATOM 631 C C . VAL A 1 80 ? 3.434 -0.922 -13.211 1.00 93.31 80 VAL A C 1
ATOM 633 O O . VAL A 1 80 ? 4.587 -1.059 -12.796 1.00 93.31 80 VAL A O 1
ATOM 636 N N . GLY A 1 81 ? 3.167 -0.437 -14.430 1.00 88.06 81 GLY A N 1
ATOM 637 C CA . GLY A 1 81 ? 4.110 -0.001 -15.458 1.00 88.06 81 GLY A CA 1
ATOM 638 C C . GLY A 1 81 ? 4.951 -1.119 -16.089 1.00 88.06 81 GLY A C 1
ATOM 639 O O . GLY A 1 81 ? 4.794 -2.306 -15.803 1.00 88.06 81 GLY A O 1
ATOM 640 N N . GLU A 1 82 ? 5.908 -0.718 -16.926 1.00 82.75 82 GLU A N 1
ATOM 641 C CA . GLU A 1 82 ? 6.791 -1.616 -17.687 1.00 82.75 82 GLU A CA 1
ATOM 642 C C . GLU A 1 82 ? 8.182 -1.766 -17.044 1.00 82.75 82 GLU A C 1
ATOM 644 O O . GLU A 1 82 ? 8.494 -1.090 -16.060 1.00 82.75 82 GLU A O 1
ATOM 649 N N . TYR A 1 83 ? 8.987 -2.700 -17.557 1.00 71.44 83 TYR A N 1
ATOM 650 C CA . TYR A 1 83 ? 10.393 -2.882 -17.179 1.00 71.44 83 TYR A CA 1
ATOM 651 C C . TYR A 1 83 ? 11.317 -2.199 -18.180 1.00 71.44 83 TYR A C 1
ATOM 653 O O . TYR A 1 83 ? 11.019 -2.299 -19.390 1.00 71.44 83 TYR A O 1
#

Solvent-accessible surface area (backbone atoms only — not comparable to full-atom values): 4989 Å² total; per-residue (Å²): 94,54,79,47,77,37,83,54,61,65,76,35,37,34,82,87,23,88,78,27,32,49,68,66,69,43,28,62,52,51,44,67,49,36,43,69,72,70,45,78,46,36,71,67,47,77,43,57,24,65,92,77,48,54,72,67,55,51,50,50,52,52,52,52,50,55,60,47,62,77,50,51,91,76,58,71,62,56,86,75,77,86,133

Mean predicted aligned error: 2.43 Å

Radius of gyration: 14.01 Å; Cα contacts (8 Å, |Δi|>4): 86; chains: 1; bounding box: 33×26×38 Å

Nearest PDB structures (foldseek):
  1zx1-assembly1_A  TM=9.572E-01  e=5.148E-06  Homo sapiens
  5lbz-assembly1_A  TM=9.655E-01  e=7.829E-06  Homo sapiens
  5lbt-assembly1_B  TM=9.379E-01  e=9.655E-06  Homo sapiens
  3nhu-assembly1_B  TM=9.495E-01  e=1.575E-05  Homo sapiens
  1d4a-assembly1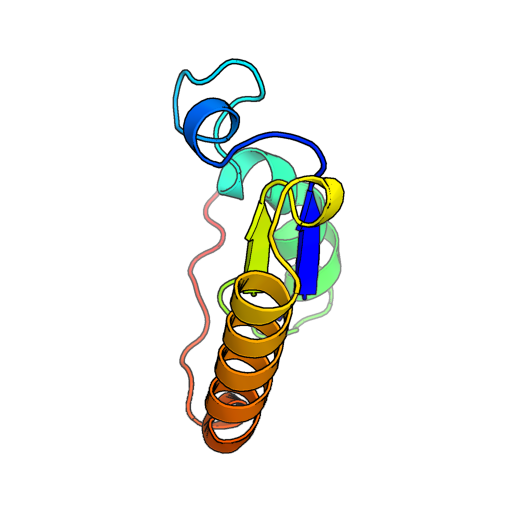_A  TM=9.517E-01  e=6.368E-05  Homo sapiens

Foldseek 3Di:
DAEDEEQADPQQQDDVRVVHPVLVVCLCVQVVPAVVVPHQAADYLYDYNVVPDDPVVVVVSVVVVVVCVVCVVVGHGDDSDDD

Sequence (83 aa):
MLSLTMGGGEEIYVKGGWNGDLMGILRPIHRGIFEFNGYDVLEPFTVFGPARMSDEERKAELARFDTRLKGIFNESKIDVGEY

pLDDT: mean 96.66, std 3.7, range [71.44, 98.81]